Protein AF-A0A6P0DVK1-F1 (afdb_monomer_lite)

Structure (mmCIF, N/CA/C/O backbone):
data_AF-A0A6P0DVK1-F1
#
_entry.id   AF-A0A6P0DVK1-F1
#
loop_
_atom_site.group_PDB
_atom_site.id
_atom_site.type_symbol
_atom_site.label_atom_id
_atom_site.label_alt_id
_atom_site.label_comp_id
_atom_site.label_asym_id
_atom_site.label_entity_id
_atom_site.label_seq_id
_atom_site.pdbx_PDB_ins_code
_atom_site.Cartn_x
_atom_site.Cartn_y
_atom_site.Cartn_z
_atom_site.occupancy
_atom_site.B_iso_or_equiv
_atom_site.auth_seq_id
_atom_site.auth_comp_id
_atom_site.auth_asym_id
_atom_site.auth_atom_id
_atom_site.pdbx_PDB_model_num
ATOM 1 N N . LEU A 1 1 ? 10.095 -14.470 -19.493 1.00 83.69 1 LEU A N 1
ATOM 2 C CA . LEU A 1 1 ? 9.008 -13.520 -19.824 1.00 83.69 1 LEU A CA 1
ATOM 3 C C . LEU A 1 1 ? 9.182 -13.123 -21.287 1.00 83.69 1 LEU A C 1
ATOM 5 O O . LEU A 1 1 ? 10.316 -12.876 -21.665 1.00 83.69 1 LEU A O 1
ATOM 9 N N . SER A 1 2 ? 8.125 -13.131 -22.103 1.00 90.69 2 SER A N 1
ATOM 10 C CA . SER A 1 2 ? 8.198 -12.771 -23.530 1.00 90.69 2 SER A CA 1
ATOM 11 C C . SER A 1 2 ? 7.321 -11.548 -23.787 1.00 90.69 2 SER A C 1
ATOM 13 O O . SER A 1 2 ? 6.107 -11.631 -23.624 1.00 90.69 2 SER A O 1
ATOM 15 N N . LEU A 1 3 ? 7.939 -10.412 -24.133 1.00 94.19 3 LEU A N 1
ATOM 16 C CA . LEU A 1 3 ? 7.265 -9.125 -24.358 1.00 94.19 3 LEU A CA 1
ATOM 17 C C . LEU A 1 3 ? 7.732 -8.489 -25.683 1.00 94.19 3 LEU A C 1
ATOM 19 O O . LEU A 1 3 ? 8.358 -7.424 -25.660 1.00 94.19 3 LEU A O 1
ATOM 23 N N . PRO A 1 4 ? 7.479 -9.129 -26.841 1.00 93.31 4 PRO A N 1
ATOM 24 C CA . PRO A 1 4 ? 7.993 -8.664 -28.133 1.00 93.31 4 PRO A CA 1
ATOM 25 C C . PRO A 1 4 ? 7.518 -7.243 -28.459 1.00 93.31 4 PRO A C 1
ATOM 27 O O . PRO A 1 4 ? 8.336 -6.378 -28.754 1.00 93.31 4 PRO A O 1
ATOM 30 N N . ASN A 1 5 ? 6.230 -6.961 -28.253 1.00 95.56 5 ASN A N 1
ATOM 31 C CA . ASN A 1 5 ? 5.653 -5.644 -28.530 1.00 95.56 5 ASN A CA 1
ATOM 32 C C . ASN A 1 5 ? 6.275 -4.540 -27.658 1.00 95.56 5 ASN A C 1
ATOM 34 O O . ASN A 1 5 ? 6.641 -3.484 -28.159 1.00 95.56 5 ASN A O 1
ATOM 38 N N . MET A 1 6 ? 6.451 -4.769 -26.349 1.00 96.19 6 MET A N 1
ATOM 39 C CA . MET A 1 6 ? 7.087 -3.765 -25.479 1.00 96.19 6 MET A CA 1
ATOM 40 C C . MET A 1 6 ? 8.577 -3.601 -25.788 1.00 96.19 6 MET A C 1
ATOM 42 O O . MET A 1 6 ? 9.118 -2.505 -25.648 1.00 96.19 6 MET A O 1
ATOM 46 N N . SER A 1 7 ? 9.244 -4.678 -26.213 1.00 95.88 7 SER A N 1
ATOM 47 C CA . SER A 1 7 ? 10.640 -4.627 -26.644 1.00 95.88 7 SER A CA 1
ATOM 48 C C . SER A 1 7 ? 10.777 -3.718 -27.860 1.00 95.88 7 SER A C 1
ATOM 50 O O . SER A 1 7 ? 11.560 -2.777 -27.801 1.00 95.88 7 SER A O 1
ATOM 52 N N . GLU A 1 8 ? 9.941 -3.910 -28.884 1.00 96.69 8 GLU A N 1
ATOM 53 C CA . GLU A 1 8 ? 9.853 -3.046 -30.071 1.00 96.69 8 GLU A CA 1
ATOM 54 C C . GLU A 1 8 ? 9.462 -1.590 -29.750 1.00 96.69 8 GLU A C 1
ATOM 56 O O . GLU A 1 8 ? 9.813 -0.677 -30.495 1.00 96.69 8 GLU A O 1
ATOM 61 N N . LEU A 1 9 ? 8.798 -1.333 -28.619 1.00 97.44 9 LEU A N 1
ATOM 62 C CA . LEU A 1 9 ? 8.545 0.025 -28.117 1.00 97.44 9 LEU A CA 1
ATOM 63 C C . LEU A 1 9 ? 9.715 0.623 -27.312 1.00 97.44 9 LEU A C 1
ATOM 65 O O . LEU A 1 9 ? 9.695 1.813 -27.013 1.00 97.44 9 LEU A O 1
ATOM 69 N N . GLY A 1 10 ? 10.748 -0.163 -26.994 1.00 96.81 10 GLY A N 1
ATOM 70 C CA . GLY A 1 10 ? 11.983 0.306 -26.357 1.00 96.81 10 GLY A CA 1
ATOM 71 C C . GLY A 1 10 ? 12.250 -0.233 -24.948 1.00 96.81 10 GLY A C 1
ATOM 72 O O . GLY A 1 10 ? 13.260 0.143 -24.354 1.00 96.81 10 GLY A O 1
ATOM 73 N N . LEU A 1 11 ? 11.424 -1.140 -24.405 1.00 96.38 11 LEU A N 1
ATOM 74 C CA . LEU A 1 11 ? 11.557 -1.658 -23.029 1.00 96.38 11 LEU A CA 1
ATOM 75 C C . LEU A 1 11 ? 12.968 -2.183 -22.706 1.00 96.38 11 LEU A C 1
ATOM 77 O O . LEU A 1 11 ? 13.509 -1.914 -21.634 1.00 96.38 11 LEU A O 1
ATOM 81 N N . MET A 1 12 ? 13.592 -2.893 -23.649 1.00 96.06 12 MET A N 1
ATOM 82 C CA . MET A 1 12 ? 14.945 -3.438 -23.478 1.00 96.06 12 MET A CA 1
ATOM 83 C C . MET A 1 12 ? 16.001 -2.336 -23.318 1.00 96.06 12 MET A C 1
ATOM 85 O O . MET A 1 12 ? 16.935 -2.475 -22.526 1.00 96.06 12 MET A O 1
ATOM 89 N N . HIS A 1 13 ? 15.835 -1.221 -24.032 1.00 96.25 13 HIS A N 1
ATOM 90 C CA . HIS A 1 13 ? 16.718 -0.061 -23.938 1.00 96.25 13 HIS A CA 1
ATOM 91 C C . HIS A 1 13 ? 16.473 0.736 -22.652 1.00 96.25 13 HIS A C 1
ATOM 93 O O . HIS A 1 13 ? 17.447 1.152 -22.026 1.00 96.25 13 HIS A O 1
ATOM 99 N N . ILE A 1 14 ? 15.214 0.870 -22.209 1.00 96.75 14 ILE A N 1
ATOM 100 C CA . ILE A 1 14 ? 14.864 1.448 -20.897 1.00 96.75 14 ILE A CA 1
ATOM 101 C C . ILE A 1 14 ? 15.568 0.669 -19.784 1.00 96.75 14 ILE A C 1
ATOM 103 O O . ILE A 1 14 ? 16.284 1.254 -18.974 1.00 96.75 14 ILE A O 1
ATOM 107 N N . ALA A 1 15 ? 15.435 -0.660 -19.786 1.00 95.50 15 ALA A N 1
ATOM 108 C CA . ALA A 1 15 ? 16.049 -1.522 -18.781 1.00 95.50 15 ALA A CA 1
ATOM 109 C C . ALA A 1 15 ? 17.582 -1.416 -18.775 1.00 95.50 15 ALA A C 1
ATOM 111 O O . ALA A 1 15 ? 18.189 -1.342 -17.704 1.00 95.50 15 ALA A O 1
ATOM 112 N N . ARG A 1 16 ? 18.217 -1.345 -19.953 1.00 95.62 16 ARG A N 1
ATOM 113 C CA . ARG A 1 16 ? 19.663 -1.099 -20.057 1.00 95.62 16 ARG A CA 1
ATOM 114 C C . ARG A 1 16 ? 20.058 0.274 -19.527 1.00 95.62 16 ARG A C 1
ATOM 116 O O . ARG A 1 16 ? 21.071 0.362 -18.844 1.00 95.62 16 ARG A O 1
ATOM 123 N N . SER A 1 17 ? 19.289 1.318 -19.821 1.00 95.62 17 SER A N 1
ATOM 124 C CA . SER A 1 17 ? 19.560 2.665 -19.310 1.00 95.62 17 SER A CA 1
ATOM 125 C C . SER A 1 17 ? 19.447 2.725 -17.786 1.00 95.62 17 SER A C 1
ATOM 127 O O . SER A 1 17 ? 20.280 3.354 -17.146 1.00 95.62 17 SER A O 1
ATOM 129 N N . ALA A 1 18 ? 18.450 2.052 -17.207 1.00 95.50 18 ALA A N 1
ATOM 130 C CA . ALA A 1 18 ? 18.201 2.062 -15.767 1.00 95.50 18 ALA A CA 1
ATOM 131 C C . ALA A 1 18 ? 19.145 1.142 -14.968 1.00 95.50 18 ALA A C 1
ATOM 133 O O . ALA A 1 18 ? 19.482 1.449 -13.831 1.00 95.50 18 ALA A O 1
ATOM 134 N N . SER A 1 19 ? 19.570 0.006 -15.539 1.00 94.44 19 SER A N 1
ATOM 135 C CA . SER A 1 19 ? 20.317 -1.043 -14.813 1.00 94.44 19 SER A CA 1
ATOM 136 C C . SER A 1 19 ? 21.719 -1.345 -15.360 1.00 94.44 19 SER A C 1
ATOM 138 O O . SER A 1 19 ? 22.417 -2.209 -14.832 1.00 94.44 19 SER A O 1
ATOM 140 N N . GLY A 1 20 ? 22.129 -0.690 -16.448 1.00 95.38 20 GLY A N 1
ATOM 141 C CA . GLY A 1 20 ? 23.418 -0.896 -17.120 1.00 95.38 20 GLY A CA 1
ATOM 142 C C . GLY A 1 20 ? 23.495 -2.130 -18.028 1.00 95.38 20 GLY A C 1
ATOM 143 O O . GLY A 1 20 ? 24.477 -2.294 -18.753 1.00 95.38 20 GLY A O 1
ATOM 144 N N . ARG A 1 21 ? 22.475 -2.996 -18.043 1.00 94.75 21 ARG A N 1
ATOM 145 C CA . ARG A 1 21 ? 22.481 -4.261 -18.798 1.00 94.75 21 ARG A CA 1
ATOM 146 C C . ARG A 1 21 ? 21.150 -4.549 -19.479 1.00 94.75 21 ARG A C 1
ATOM 148 O O . ARG A 1 21 ? 20.094 -4.151 -18.999 1.00 94.75 21 ARG A O 1
ATOM 155 N N . PHE A 1 22 ? 21.197 -5.292 -20.579 1.00 94.75 22 PHE A N 1
ATOM 156 C CA . PHE A 1 22 ? 19.980 -5.847 -21.164 1.00 94.75 22 PHE A CA 1
ATOM 157 C C . PHE A 1 22 ? 19.439 -6.988 -20.284 1.00 94.75 22 PHE A C 1
ATOM 159 O O . PHE A 1 22 ? 20.234 -7.807 -19.808 1.00 94.75 22 PHE A O 1
ATOM 166 N N . PRO A 1 23 ? 18.115 -7.066 -20.059 1.00 91.75 23 PRO A N 1
ATOM 167 C CA . PRO A 1 23 ? 17.497 -8.192 -19.369 1.00 91.75 23 PRO A CA 1
ATOM 168 C C . PRO A 1 23 ? 17.842 -9.533 -20.027 1.00 91.75 23 PRO A C 1
ATOM 170 O O . PRO A 1 23 ? 17.718 -9.694 -21.240 1.00 91.75 23 PRO A O 1
ATOM 173 N N . ALA A 1 24 ? 18.250 -10.515 -19.223 1.00 90.31 24 ALA A N 1
ATOM 174 C CA . ALA A 1 24 ? 18.505 -11.861 -19.720 1.00 90.31 24 ALA A CA 1
ATOM 175 C C . ALA A 1 24 ? 17.202 -12.522 -20.200 1.00 90.31 24 ALA A C 1
ATOM 177 O O . ALA A 1 24 ? 16.148 -12.368 -19.582 1.00 90.31 24 ALA A O 1
ATOM 178 N N . GLY A 1 25 ? 17.278 -13.287 -21.290 1.00 87.81 25 GLY A N 1
ATOM 179 C CA . GLY A 1 25 ? 16.141 -14.061 -21.797 1.00 87.81 25 GLY A CA 1
ATOM 180 C C . GLY A 1 25 ? 15.069 -13.254 -22.537 1.00 87.81 25 GLY A C 1
ATOM 181 O O . GLY A 1 25 ? 14.036 -13.824 -22.879 1.00 87.81 25 GLY A O 1
ATOM 182 N N . MET A 1 26 ? 15.302 -11.967 -22.815 1.00 89.12 26 MET A N 1
ATOM 183 C CA . MET A 1 26 ? 14.521 -11.198 -23.785 1.00 89.12 26 MET A CA 1
ATOM 184 C C . MET A 1 26 ? 15.446 -10.745 -24.925 1.00 89.12 26 MET A C 1
ATOM 186 O O . MET A 1 26 ? 16.494 -10.161 -24.647 1.00 89.12 26 MET A O 1
ATOM 190 N N . PRO A 1 27 ? 15.127 -11.046 -26.197 1.00 88.81 27 PRO A N 1
ATOM 191 C CA . PRO A 1 27 ? 15.933 -10.581 -27.318 1.00 88.81 27 PRO A CA 1
ATOM 192 C C . PRO A 1 27 ? 15.835 -9.057 -27.443 1.00 88.81 27 PRO A C 1
ATOM 194 O O . PRO A 1 27 ? 14.781 -8.464 -27.213 1.00 88.81 27 PRO A O 1
ATOM 197 N N . VAL A 1 28 ? 16.943 -8.420 -27.817 1.00 92.00 28 VAL A N 1
ATOM 198 C CA . VAL A 1 28 ? 16.931 -7.004 -28.205 1.00 92.00 28 VAL A CA 1
ATOM 199 C C . VAL A 1 28 ? 16.217 -6.909 -29.558 1.00 92.00 28 VAL A C 1
ATOM 201 O O . VAL A 1 28 ? 16.548 -7.693 -30.449 1.00 92.00 28 VAL A O 1
ATOM 204 N N . PRO A 1 29 ? 15.233 -6.009 -29.725 1.00 93.62 29 PRO A N 1
ATOM 205 C CA . PRO A 1 29 ? 14.523 -5.880 -30.993 1.00 93.62 29 PRO A CA 1
ATOM 206 C C . PRO A 1 29 ? 15.472 -5.368 -32.085 1.00 93.62 29 PRO A C 1
ATOM 208 O O . PRO A 1 29 ? 16.352 -4.550 -31.817 1.00 93.62 29 PRO A O 1
ATOM 211 N N . GLU A 1 30 ? 15.268 -5.793 -33.331 1.00 94.56 30 GLU A N 1
ATOM 212 C CA . GLU A 1 30 ? 16.036 -5.265 -34.471 1.00 94.56 30 GLU A CA 1
ATOM 213 C C . GLU A 1 30 ? 15.726 -3.784 -34.732 1.00 94.56 30 GLU A C 1
ATOM 215 O O . GLU A 1 30 ? 16.584 -3.026 -35.187 1.00 94.56 30 GLU A O 1
ATOM 220 N N . LYS A 1 31 ? 14.493 -3.362 -34.425 1.00 95.88 31 LYS A N 1
ATOM 221 C CA . LYS A 1 31 ? 14.009 -1.997 -34.615 1.00 95.88 31 LYS A CA 1
ATOM 222 C C . LYS A 1 31 ? 13.176 -1.541 -33.422 1.00 95.88 31 LYS A C 1
ATOM 224 O O . LYS A 1 31 ? 12.360 -2.296 -32.903 1.00 95.88 31 LYS A O 1
ATOM 229 N N . VAL A 1 32 ? 13.364 -0.281 -33.030 1.00 97.19 32 VAL A N 1
ATOM 230 C CA . VAL A 1 32 ? 12.558 0.390 -32.005 1.00 97.19 32 VAL A CA 1
ATOM 231 C C . VAL A 1 32 ? 11.654 1.421 -32.673 1.00 97.19 32 VAL A C 1
ATOM 233 O O . VAL A 1 32 ? 12.125 2.243 -33.458 1.00 97.19 32 VAL A O 1
ATOM 236 N N . TYR A 1 33 ? 10.360 1.366 -32.371 1.00 96.56 33 TYR A N 1
ATOM 237 C CA . TYR A 1 33 ? 9.336 2.247 -32.942 1.00 96.56 33 TYR A CA 1
ATOM 238 C C . TYR A 1 33 ? 8.875 3.348 -31.976 1.00 96.56 33 TYR A C 1
ATOM 240 O O . TYR A 1 33 ? 8.237 4.304 -32.409 1.00 96.56 33 TYR A O 1
ATOM 248 N N . GLY A 1 34 ? 9.181 3.219 -30.681 1.00 95.19 34 GLY A N 1
ATOM 249 C CA . GLY A 1 34 ? 8.790 4.174 -29.642 1.00 95.19 34 GLY A CA 1
ATOM 250 C C . GLY A 1 34 ? 9.885 5.179 -29.275 1.00 95.19 34 GLY A C 1
ATOM 251 O O . GLY A 1 34 ? 11.074 4.937 -29.483 1.00 95.19 34 GLY A O 1
ATOM 252 N N . ILE A 1 35 ? 9.471 6.292 -28.663 1.00 97.06 35 ILE A N 1
ATOM 253 C CA . ILE A 1 35 ? 10.355 7.117 -27.829 1.00 97.06 35 ILE A CA 1
ATOM 254 C C . ILE A 1 35 ? 10.353 6.496 -26.435 1.00 97.06 35 ILE A C 1
ATOM 256 O O . ILE A 1 35 ? 9.297 6.143 -25.913 1.00 97.06 35 ILE A O 1
ATOM 260 N N . TYR A 1 36 ? 11.532 6.361 -25.840 1.00 96.31 36 TYR A N 1
ATOM 261 C CA . TYR A 1 36 ? 11.703 5.666 -24.575 1.00 96.31 36 TYR A CA 1
ATOM 262 C C . TYR A 1 36 ? 12.602 6.447 -23.617 1.00 96.31 36 TYR A C 1
ATOM 264 O O . TYR A 1 36 ? 13.489 7.192 -24.031 1.00 96.31 36 TYR A O 1
ATOM 272 N N . GLY A 1 37 ? 12.385 6.240 -22.321 1.00 95.62 37 GLY A N 1
ATOM 273 C CA . GLY A 1 37 ? 13.159 6.851 -21.249 1.00 95.62 37 GLY A CA 1
ATOM 274 C C . GLY A 1 37 ? 12.939 6.120 -19.929 1.00 95.62 37 GLY A C 1
ATOM 275 O O . GLY A 1 37 ? 12.009 5.324 -19.800 1.00 95.62 37 GLY A O 1
ATOM 276 N N . ALA A 1 38 ? 13.816 6.380 -18.964 1.00 95.38 38 ALA A N 1
ATOM 277 C CA . ALA A 1 38 ? 13.663 5.952 -17.580 1.00 95.38 38 ALA A CA 1
ATOM 278 C C . ALA A 1 38 ? 13.581 7.202 -16.698 1.00 95.38 38 ALA A C 1
ATOM 280 O O . ALA A 1 38 ? 14.304 8.168 -16.939 1.00 95.38 38 ALA A O 1
ATOM 281 N N . ALA A 1 39 ? 12.706 7.172 -15.699 1.00 93.75 39 ALA A N 1
ATOM 282 C CA . ALA A 1 39 ? 12.606 8.204 -14.676 1.00 93.75 39 ALA A CA 1
ATOM 283 C C . ALA A 1 39 ? 13.140 7.656 -13.348 1.00 93.75 39 ALA A C 1
ATOM 285 O O . ALA A 1 39 ? 13.042 6.456 -13.086 1.00 93.75 39 ALA A O 1
ATOM 286 N N . THR A 1 40 ? 13.693 8.547 -12.531 1.00 93.56 40 THR A N 1
ATOM 287 C CA . THR A 1 40 ? 14.089 8.258 -11.152 1.00 93.56 40 THR A CA 1
ATOM 288 C C . THR A 1 40 ? 13.165 9.049 -10.246 1.00 93.56 40 THR A C 1
ATOM 290 O O . THR A 1 40 ? 13.116 10.270 -10.370 1.00 93.56 40 THR A O 1
ATOM 293 N N . GLU A 1 41 ? 12.449 8.345 -9.375 1.00 94.94 41 GLU A N 1
ATOM 294 C CA . GLU A 1 41 ? 11.557 8.946 -8.384 1.00 94.94 41 GLU A CA 1
ATOM 295 C C . GLU A 1 41 ? 12.344 9.877 -7.448 1.00 94.94 41 GLU A C 1
ATOM 297 O O . GLU A 1 41 ? 13.448 9.533 -7.008 1.00 94.94 41 GLU A O 1
ATOM 302 N N . ILE A 1 42 ? 11.798 11.064 -7.174 1.00 95.75 42 ILE A N 1
ATOM 303 C CA . ILE A 1 42 ? 12.373 12.037 -6.228 1.00 95.75 42 ILE A CA 1
ATOM 304 C C . ILE A 1 42 ? 11.554 12.167 -4.938 1.00 95.75 42 ILE A C 1
ATOM 306 O O . ILE A 1 42 ? 12.032 12.756 -3.963 1.00 95.75 42 ILE A O 1
ATOM 310 N N . SER A 1 43 ? 10.329 11.644 -4.930 1.00 95.50 43 SER A N 1
ATOM 311 C CA . SER A 1 43 ? 9.493 11.498 -3.743 1.00 95.50 43 SER A CA 1
ATOM 312 C C . SER A 1 43 ? 10.186 10.621 -2.703 1.00 95.50 43 SER A C 1
ATOM 314 O O . SER A 1 43 ? 11.027 9.779 -3.017 1.00 95.50 43 SER A O 1
ATOM 316 N N . ARG A 1 44 ? 9.856 10.837 -1.427 1.00 91.81 44 ARG A N 1
ATOM 317 C CA . ARG A 1 44 ? 10.446 10.061 -0.324 1.00 91.81 44 ARG A CA 1
ATOM 318 C C . ARG A 1 44 ? 9.872 8.648 -0.226 1.00 91.81 44 ARG A C 1
ATOM 320 O O . ARG A 1 44 ? 10.586 7.725 0.161 1.00 91.81 44 ARG A O 1
ATOM 327 N N . GLY A 1 45 ? 8.588 8.503 -0.546 1.00 86.50 45 GLY A N 1
ATOM 328 C CA . GLY A 1 45 ? 7.870 7.233 -0.550 1.00 86.50 45 GLY A CA 1
ATOM 329 C C . GLY A 1 45 ? 8.011 6.480 -1.873 1.00 86.50 45 GLY A C 1
ATOM 330 O O . GLY A 1 45 ? 8.335 7.071 -2.893 1.00 86.50 45 GLY A O 1
ATOM 331 N N . LYS A 1 46 ? 7.728 5.173 -1.829 1.00 88.12 46 LYS A N 1
ATOM 332 C CA . LYS A 1 46 ? 7.626 4.268 -2.996 1.00 88.12 46 LYS A CA 1
ATOM 333 C C . LYS A 1 46 ? 6.222 3.667 -3.147 1.00 88.12 46 LYS A C 1
ATOM 335 O O . LYS A 1 46 ? 6.034 2.619 -3.766 1.00 88.12 46 LYS A O 1
ATOM 340 N N . ASP A 1 47 ? 5.266 4.242 -2.431 1.00 87.62 47 ASP A N 1
ATOM 341 C CA . ASP A 1 47 ? 3.873 3.822 -2.408 1.00 87.62 47 ASP A CA 1
ATOM 342 C C . ASP A 1 47 ? 3.106 4.327 -3.627 1.00 87.62 47 ASP A C 1
ATOM 344 O O . ASP A 1 47 ? 3.516 5.257 -4.325 1.00 87.62 47 ASP A O 1
ATOM 348 N N . THR A 1 48 ? 1.966 3.687 -3.878 1.00 89.06 48 THR A N 1
ATOM 349 C CA . THR A 1 48 ? 1.131 3.977 -5.043 1.00 89.06 48 THR A CA 1
ATOM 350 C C . THR A 1 48 ? 0.730 5.459 -5.120 1.00 89.06 48 THR A C 1
ATOM 352 O O . THR A 1 48 ? 0.913 6.036 -6.197 1.00 89.06 48 THR A O 1
ATOM 355 N N . PRO A 1 49 ? 0.226 6.108 -4.047 1.00 90.81 49 PRO A N 1
ATOM 356 C CA . PRO A 1 49 ? -0.069 7.540 -4.073 1.00 90.81 49 PRO A CA 1
ATOM 357 C C . PRO A 1 49 ? 1.135 8.414 -4.438 1.00 90.81 49 PRO A C 1
ATOM 359 O O . PRO A 1 49 ? 1.005 9.235 -5.345 1.00 90.81 49 PRO A O 1
ATOM 362 N N . SER A 1 50 ? 2.292 8.213 -3.793 1.00 92.56 50 SER A N 1
ATOM 363 C CA . SER A 1 50 ? 3.509 9.003 -4.041 1.00 92.56 50 SER A CA 1
ATOM 364 C C . SER A 1 50 ? 3.907 9.001 -5.516 1.00 92.56 50 SER A C 1
ATOM 366 O O . SER A 1 50 ? 4.025 10.068 -6.123 1.00 92.56 50 SER A O 1
ATOM 368 N N . GLY A 1 51 ? 4.005 7.816 -6.126 1.00 93.75 51 GLY A N 1
ATOM 369 C CA . GLY A 1 51 ? 4.390 7.696 -7.531 1.00 93.75 51 GLY A CA 1
ATOM 370 C C . GLY A 1 51 ? 3.378 8.339 -8.486 1.00 93.75 51 GLY A C 1
ATOM 371 O O . GLY A 1 51 ? 3.762 9.016 -9.439 1.00 93.75 51 GLY A O 1
ATOM 372 N N . HIS A 1 52 ? 2.072 8.192 -8.225 1.00 95.50 52 HIS A N 1
ATOM 373 C CA . HIS A 1 52 ? 1.034 8.815 -9.059 1.00 95.50 52 HIS A CA 1
ATOM 374 C C . HIS A 1 52 ? 1.035 10.342 -8.946 1.00 95.50 52 HIS A C 1
ATOM 376 O O . HIS A 1 52 ? 0.851 11.034 -9.948 1.00 95.50 52 HIS A O 1
ATOM 382 N N . TRP A 1 53 ? 1.250 10.867 -7.740 1.00 95.56 53 TRP A N 1
ATOM 383 C CA . TRP A 1 53 ? 1.359 12.302 -7.502 1.00 95.56 53 TRP A CA 1
ATOM 384 C C . TRP A 1 53 ? 2.596 12.873 -8.199 1.00 95.56 53 TRP A C 1
ATOM 386 O O . TRP A 1 53 ? 2.501 13.901 -8.868 1.00 95.56 53 TRP A O 1
ATOM 396 N N . GLU A 1 54 ? 3.737 12.190 -8.142 1.00 97.19 54 GLU A N 1
ATOM 397 C CA . GLU A 1 54 ? 4.943 12.638 -8.839 1.00 97.19 54 GLU A CA 1
ATOM 398 C C . GLU A 1 54 ? 4.785 12.621 -10.365 1.00 97.19 54 GLU A C 1
ATOM 400 O O . GLU A 1 54 ? 5.147 13.599 -11.022 1.00 97.19 54 GLU A O 1
ATOM 405 N N . ILE A 1 55 ? 4.167 11.576 -10.931 1.00 96.69 55 ILE A N 1
ATOM 406 C CA . ILE A 1 55 ? 3.826 11.518 -12.365 1.00 96.69 55 ILE A CA 1
ATOM 407 C C . ILE A 1 55 ? 2.954 12.714 -12.777 1.00 96.69 55 ILE A C 1
ATOM 409 O O . ILE A 1 55 ? 3.104 13.238 -13.882 1.00 96.69 55 ILE A O 1
ATOM 413 N N . ALA A 1 56 ? 2.067 13.170 -11.889 1.00 97.00 56 ALA A N 1
ATOM 414 C CA . ALA A 1 56 ? 1.211 14.334 -12.103 1.00 97.00 56 ALA A CA 1
ATOM 415 C C . ALA A 1 56 ? 1.902 15.688 -11.825 1.00 97.00 56 ALA A C 1
ATOM 417 O O . ALA A 1 56 ? 1.274 16.735 -11.983 1.00 97.00 56 ALA A O 1
ATOM 418 N N . GLY A 1 57 ? 3.183 15.695 -11.441 1.00 96.12 57 GLY A N 1
ATOM 419 C CA . GLY A 1 57 ? 3.961 16.910 -11.190 1.00 96.12 57 GLY A CA 1
ATOM 420 C C . GLY A 1 57 ? 3.931 17.410 -9.744 1.00 96.12 57 GLY A C 1
ATOM 421 O O . GLY A 1 57 ? 4.320 18.550 -9.491 1.00 96.12 57 GLY A O 1
ATOM 422 N N . THR A 1 58 ? 3.502 16.582 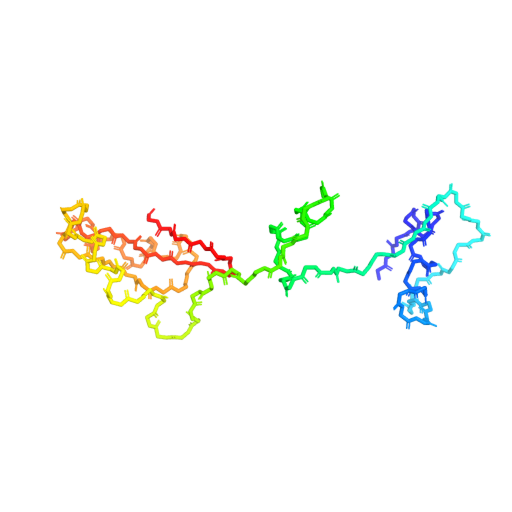-8.788 1.00 96.50 58 THR A N 1
ATOM 423 C CA . THR A 1 58 ? 3.472 16.908 -7.353 1.00 96.50 58 THR A CA 1
ATOM 424 C C . THR A 1 58 ? 4.307 15.911 -6.541 1.00 96.50 58 THR A C 1
ATOM 426 O O . THR A 1 58 ? 3.751 14.968 -5.982 1.00 96.50 58 THR A O 1
ATOM 429 N N . PRO A 1 59 ? 5.639 16.086 -6.455 1.00 95.06 59 PRO A N 1
ATOM 430 C CA . PRO A 1 59 ? 6.495 15.189 -5.684 1.00 95.06 59 PRO A CA 1
ATOM 431 C C . PRO A 1 59 ? 6.135 15.180 -4.195 1.00 95.06 59 PRO A C 1
ATOM 433 O O . PRO A 1 59 ? 5.965 16.237 -3.577 1.00 95.06 59 PRO A O 1
ATOM 436 N N . VAL A 1 60 ? 6.066 13.990 -3.606 1.00 94.94 60 VAL A N 1
ATOM 437 C CA . VAL A 1 60 ? 5.729 13.795 -2.195 1.00 94.94 60 VAL A CA 1
ATOM 438 C C . VAL A 1 60 ? 7.006 13.847 -1.358 1.00 94.94 60 VAL A C 1
ATOM 440 O O . VAL A 1 60 ? 7.816 12.921 -1.331 1.00 94.94 60 VAL A O 1
ATOM 443 N N . SER A 1 61 ? 7.204 14.974 -0.673 1.00 93.88 61 SER A N 1
ATOM 444 C CA . SER A 1 61 ? 8.400 15.264 0.134 1.00 93.88 61 SER A CA 1
ATOM 445 C C . SER A 1 61 ? 8.241 14.947 1.627 1.00 93.88 61 SER A C 1
ATOM 447 O O . SER A 1 61 ? 9.096 15.323 2.433 1.00 93.88 61 SER A O 1
ATOM 449 N N . PHE A 1 62 ? 7.167 14.252 1.996 1.00 91.25 62 PHE A N 1
ATOM 450 C CA . PHE A 1 62 ? 6.856 13.808 3.353 1.00 91.25 62 PHE A CA 1
ATOM 451 C C . PHE A 1 62 ? 6.626 12.294 3.379 1.00 91.25 62 PHE A C 1
ATOM 453 O O . PHE A 1 62 ? 6.392 11.682 2.341 1.00 91.25 62 PHE A O 1
ATOM 460 N N . ASP A 1 63 ? 6.697 11.699 4.567 1.00 85.12 63 ASP A N 1
ATOM 461 C CA . ASP A 1 63 ? 6.418 10.278 4.757 1.00 85.12 63 ASP A CA 1
ATOM 462 C C . ASP A 1 63 ? 4.942 10.087 5.117 1.00 85.12 63 ASP A C 1
ATOM 464 O O . ASP A 1 63 ? 4.396 10.820 5.948 1.00 85.12 63 ASP A O 1
ATOM 468 N N . TRP A 1 64 ? 4.287 9.105 4.499 1.00 85.19 64 TRP A N 1
ATOM 469 C CA . TRP A 1 64 ? 2.951 8.688 4.921 1.00 85.19 64 TRP A CA 1
ATOM 470 C C . TRP A 1 64 ? 3.004 8.011 6.294 1.00 85.19 64 TRP A C 1
ATOM 472 O O . TRP A 1 64 ? 4.010 7.409 6.676 1.00 85.19 64 TRP A O 1
ATOM 482 N N . GLY A 1 65 ? 1.897 8.083 7.030 1.00 84.00 65 GLY A N 1
ATOM 483 C CA . GLY A 1 65 ? 1.738 7.323 8.264 1.00 84.00 65 GLY A CA 1
ATOM 484 C C . GLY A 1 65 ? 1.446 5.859 7.950 1.00 84.00 65 GLY A C 1
ATOM 485 O O . GLY A 1 65 ? 0.347 5.538 7.518 1.00 84.00 65 GLY A O 1
ATOM 486 N N . TYR A 1 66 ? 2.405 4.967 8.187 1.00 83.62 66 TYR A N 1
ATOM 487 C CA . TYR A 1 66 ? 2.177 3.523 8.108 1.00 83.62 66 TYR A CA 1
ATOM 488 C C . TYR A 1 66 ? 1.949 2.936 9.494 1.00 83.62 66 TYR A C 1
ATOM 490 O O . TYR A 1 66 ? 2.539 3.381 10.479 1.00 83.62 66 TYR A O 1
ATOM 498 N N . PHE A 1 67 ? 1.127 1.896 9.551 1.00 90.88 67 PHE A N 1
ATOM 499 C CA . PHE A 1 67 ? 0.846 1.172 10.782 1.00 90.88 67 PHE A CA 1
ATOM 500 C C . PHE A 1 67 ? 1.758 -0.058 10.903 1.00 90.88 67 PHE A C 1
ATOM 502 O O . PHE A 1 67 ? 1.976 -0.748 9.899 1.00 90.88 67 PHE A O 1
ATOM 509 N N . PRO A 1 68 ? 2.300 -0.359 12.098 1.00 89.88 68 PRO A N 1
ATOM 510 C CA . PRO A 1 68 ? 3.184 -1.500 12.308 1.00 89.88 68 PRO A CA 1
ATOM 511 C C . PRO A 1 68 ? 2.490 -2.818 11.946 1.00 89.88 68 PRO A C 1
ATOM 513 O O . PRO A 1 68 ? 1.293 -2.991 12.161 1.00 89.88 68 PRO A O 1
ATOM 516 N N . THR A 1 69 ? 3.254 -3.756 11.385 1.00 86.69 69 THR A N 1
ATOM 517 C CA . THR A 1 69 ? 2.750 -5.092 11.020 1.00 86.69 69 THR A CA 1
ATOM 518 C C . THR A 1 69 ? 2.630 -6.031 12.215 1.00 86.69 69 THR A C 1
ATOM 520 O O . THR A 1 69 ? 1.919 -7.028 12.137 1.00 86.69 69 THR A O 1
ATOM 523 N N . GLU A 1 70 ? 3.333 -5.730 13.307 1.00 87.69 70 GLU A N 1
ATOM 524 C CA . GLU A 1 70 ? 3.317 -6.498 14.548 1.00 87.69 70 GLU A CA 1
ATOM 525 C C . GLU A 1 70 ? 2.805 -5.635 15.702 1.00 87.69 70 GLU A C 1
ATOM 527 O O . GLU A 1 70 ? 3.127 -4.451 15.794 1.00 87.69 70 GLU A O 1
ATOM 532 N N . GLY A 1 71 ? 2.044 -6.254 16.605 1.00 90.44 71 GLY A N 1
ATOM 533 C CA . GLY A 1 71 ? 1.390 -5.554 17.706 1.00 90.44 71 GLY A CA 1
ATOM 534 C C . GLY A 1 71 ? 0.150 -4.780 17.261 1.00 90.44 71 GLY A C 1
ATOM 535 O O . GLY A 1 71 ? -0.465 -5.090 16.240 1.00 90.44 71 GLY A O 1
ATOM 536 N N . ASP A 1 72 ? -0.224 -3.796 18.072 1.00 94.75 72 ASP A N 1
ATOM 537 C CA . ASP A 1 72 ? -1.358 -2.919 17.805 1.00 94.75 72 ASP A CA 1
ATOM 538 C C . ASP A 1 72 ? -1.043 -1.984 16.631 1.00 94.75 72 ASP A C 1
ATOM 540 O O . ASP A 1 72 ? -0.088 -1.205 16.680 1.00 94.75 72 ASP A O 1
ATOM 544 N N . ALA A 1 73 ? -1.856 -2.058 15.574 1.00 96.06 73 ALA A N 1
ATOM 545 C CA . ALA A 1 73 ? -1.675 -1.243 14.374 1.00 96.06 73 ALA A CA 1
ATOM 546 C C . ALA A 1 73 ? -1.889 0.250 14.661 1.00 96.06 73 ALA A C 1
ATOM 548 O O . ALA A 1 73 ? -1.186 1.102 14.127 1.00 96.06 73 ALA A O 1
ATOM 549 N N . PHE A 1 74 ? -2.859 0.579 15.504 1.00 95.81 74 PHE A N 1
ATOM 550 C CA . PHE A 1 74 ? -3.265 1.943 15.788 1.00 95.81 74 PHE A CA 1
ATOM 551 C C . PHE A 1 74 ? -2.842 2.363 17.198 1.00 9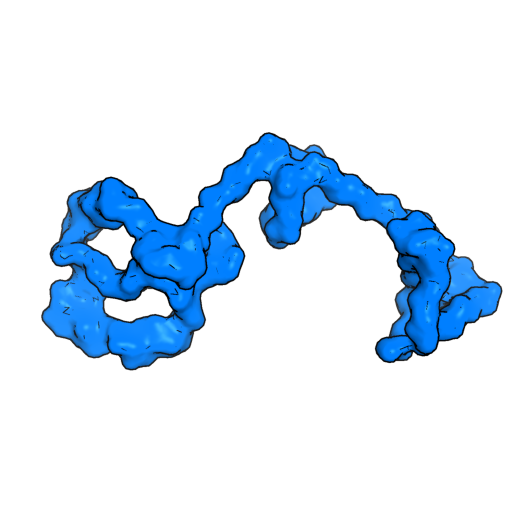5.81 74 PHE A C 1
ATOM 553 O O . PHE A 1 74 ? -3.052 1.600 18.148 1.00 95.81 74 PHE A O 1
ATOM 560 N N . PRO A 1 75 ? -2.303 3.585 17.363 1.00 94.69 75 PRO A N 1
ATOM 561 C CA . PRO A 1 75 ? -1.938 4.103 18.675 1.00 94.69 75 PRO A CA 1
ATOM 562 C C . PRO A 1 75 ? -3.143 4.161 19.634 1.00 94.69 75 PRO A C 1
ATOM 564 O O . PRO A 1 75 ? -4.240 4.541 19.202 1.00 94.69 75 PRO A O 1
ATOM 567 N N . PRO A 1 76 ? -2.972 3.838 20.932 1.00 95.94 76 PRO A N 1
ATOM 568 C CA . PRO A 1 76 ? -4.060 3.863 21.910 1.00 95.94 76 PRO A CA 1
ATOM 569 C C . PRO A 1 76 ? -4.800 5.203 21.967 1.00 95.94 76 PRO A C 1
ATOM 571 O O . PRO A 1 76 ? -6.026 5.224 21.999 1.00 95.94 76 PRO A O 1
ATOM 574 N N . GLU A 1 77 ? -4.082 6.325 21.883 1.00 97.25 77 GLU A N 1
ATOM 575 C CA . GLU A 1 77 ? -4.661 7.670 21.921 1.00 97.25 77 GLU A CA 1
ATOM 576 C C . GLU A 1 77 ? -5.578 7.963 20.723 1.00 97.25 77 GLU A C 1
ATOM 578 O O . GLU A 1 77 ? -6.578 8.682 20.849 1.00 97.25 77 GLU A O 1
ATOM 583 N N . PHE A 1 78 ? -5.267 7.378 19.561 1.00 96.12 78 PHE A N 1
ATOM 584 C CA . PHE A 1 78 ? -6.107 7.475 18.373 1.00 96.12 78 PHE A CA 1
ATOM 585 C C . PHE A 1 78 ? -7.388 6.661 18.564 1.00 96.12 78 PHE A C 1
ATOM 587 O O . PHE A 1 78 ? -8.477 7.168 18.298 1.00 96.12 78 PHE A O 1
ATOM 594 N N . ILE A 1 79 ? -7.279 5.439 19.093 1.00 97.62 79 ILE A N 1
ATOM 595 C CA . ILE A 1 79 ? -8.433 4.574 19.366 1.00 97.62 79 ILE A CA 1
ATOM 596 C C . ILE A 1 79 ? -9.347 5.159 20.442 1.00 97.62 79 ILE A C 1
ATOM 598 O O . ILE A 1 79 ? -10.565 5.169 20.267 1.00 97.62 79 ILE A O 1
ATOM 602 N N . GLU A 1 80 ? -8.788 5.688 21.528 1.00 97.75 80 GLU A N 1
ATOM 603 C CA . GLU A 1 80 ? -9.551 6.360 22.582 1.00 97.75 80 GLU A CA 1
ATOM 604 C C . GLU A 1 80 ? -10.319 7.565 22.035 1.00 97.75 80 GLU A C 1
ATOM 606 O O . GLU A 1 80 ? -11.509 7.729 22.316 1.00 97.75 80 GLU A O 1
ATOM 611 N N . THR A 1 81 ? -9.658 8.387 21.212 1.00 98.25 81 THR A N 1
ATOM 612 C CA . THR A 1 81 ? -10.297 9.533 20.558 1.00 98.25 81 THR A CA 1
ATOM 613 C C . THR A 1 81 ? -11.406 9.070 19.621 1.00 98.25 81 THR A C 1
ATOM 615 O O . THR A 1 81 ? -12.524 9.559 19.735 1.00 98.25 81 THR A O 1
ATOM 618 N N . LEU A 1 82 ? -11.145 8.084 18.760 1.00 97.81 82 LEU A N 1
ATOM 619 C CA . LEU A 1 82 ? -12.148 7.519 17.858 1.00 97.81 82 LEU A CA 1
ATOM 620 C C . LEU A 1 82 ? -13.381 7.030 18.624 1.00 97.81 82 LEU A C 1
ATOM 622 O O . LEU A 1 82 ? -14.501 7.366 18.251 1.00 97.81 82 LEU A O 1
ATOM 626 N N . CYS A 1 83 ? -13.184 6.263 19.698 1.00 98.19 83 CYS A N 1
ATOM 627 C CA . CYS A 1 83 ? -14.292 5.691 20.459 1.00 98.19 83 CYS A CA 1
ATOM 628 C C . CYS A 1 83 ? -15.132 6.766 21.149 1.00 98.19 83 CYS A C 1
ATOM 630 O O . CYS A 1 83 ? -16.356 6.664 21.165 1.00 98.19 83 CYS A O 1
ATOM 632 N N . ARG A 1 84 ? -14.479 7.809 21.676 1.00 98.38 84 ARG A N 1
ATOM 633 C CA . ARG A 1 84 ? -15.155 8.956 22.286 1.00 98.38 84 ARG A CA 1
ATOM 634 C C . ARG A 1 84 ? -15.959 9.758 21.263 1.00 98.38 84 ARG A C 1
ATOM 636 O O . ARG A 1 84 ? -17.115 10.060 21.527 1.00 98.38 84 ARG A O 1
ATOM 643 N N . GLU A 1 85 ? -15.361 10.115 20.126 1.00 98.38 85 GLU A N 1
ATOM 644 C CA . GLU A 1 85 ? -16.024 10.966 19.125 1.00 98.38 85 GLU A CA 1
ATOM 645 C C . GLU A 1 85 ? -17.127 10.219 18.357 1.00 98.38 85 GLU A C 1
ATOM 647 O O . GLU A 1 85 ? -18.118 10.827 17.958 1.00 98.38 85 GLU A O 1
ATOM 652 N N . ALA A 1 86 ? -16.974 8.906 18.152 1.00 97.44 86 ALA A N 1
ATOM 653 C CA . ALA A 1 86 ? -17.962 8.072 17.467 1.00 97.44 86 ALA A CA 1
ATOM 654 C C . ALA A 1 86 ? -19.019 7.454 18.403 1.00 97.44 86 ALA A C 1
ATOM 656 O O . ALA A 1 86 ? -19.912 6.769 17.910 1.00 97.44 86 ALA A O 1
ATOM 657 N N . ASP A 1 87 ? -18.913 7.671 19.720 1.00 97.94 87 ASP A N 1
ATOM 658 C CA . ASP A 1 87 ? -19.780 7.084 20.756 1.00 97.94 87 ASP A CA 1
ATOM 659 C C . ASP A 1 87 ? -19.912 5.551 20.634 1.00 97.94 87 ASP A C 1
ATOM 661 O O . ASP A 1 87 ? -21.004 4.981 20.599 1.00 97.94 87 ASP A O 1
ATOM 665 N N . VAL A 1 88 ? -18.767 4.862 20.528 1.00 98.00 88 VAL A N 1
ATOM 666 C CA . VAL A 1 88 ? -18.702 3.393 20.430 1.00 98.00 88 VAL A CA 1
ATOM 667 C C . VAL A 1 88 ? -18.003 2.775 21.645 1.00 98.00 88 VAL A C 1
ATOM 669 O O . VAL A 1 88 ? -17.063 3.359 22.188 1.00 98.00 88 VAL A O 1
ATOM 672 N N . PRO A 1 89 ? -18.386 1.554 22.069 1.00 97.06 89 PRO A N 1
ATOM 673 C CA . PRO A 1 89 ? -17.886 0.937 23.305 1.00 97.06 89 PRO A CA 1
ATOM 674 C C . PRO A 1 89 ? -16.434 0.416 23.226 1.00 97.06 89 PRO A C 1
ATOM 676 O O . PRO A 1 89 ? -15.993 -0.346 24.091 1.00 97.06 89 PRO A O 1
ATOM 679 N N . GLY A 1 90 ? -15.698 0.757 22.169 1.00 97.94 90 GLY A N 1
ATOM 680 C CA . GLY A 1 90 ? -14.373 0.236 21.833 1.00 97.94 90 GLY A CA 1
ATOM 681 C C . GLY A 1 90 ? -14.314 -0.277 20.395 1.00 97.94 90 GLY A C 1
ATOM 682 O O . GLY A 1 90 ? -15.315 -0.257 19.686 1.00 97.94 90 GLY A O 1
ATOM 683 N N . ILE A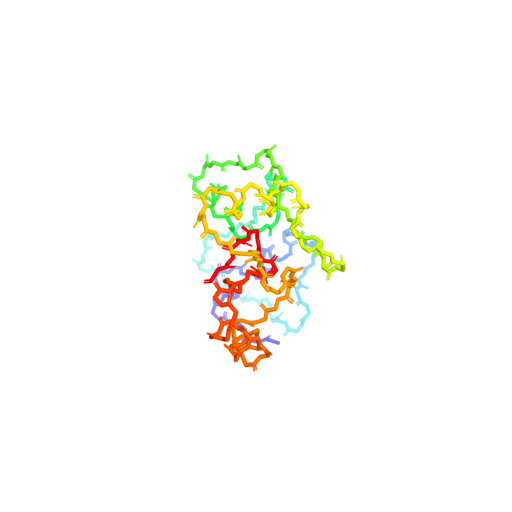 1 91 ? -13.159 -0.808 19.994 1.00 98.44 91 ILE A N 1
ATOM 684 C CA . ILE A 1 91 ? -12.968 -1.455 18.687 1.00 98.44 91 ILE A CA 1
ATOM 685 C C . ILE A 1 91 ? -12.643 -2.945 18.837 1.00 98.44 91 ILE A C 1
ATOM 687 O O . ILE A 1 91 ? -12.236 -3.410 19.906 1.00 98.44 91 ILE A O 1
ATOM 691 N N . LEU A 1 92 ? -12.806 -3.684 17.746 1.00 98.44 92 LEU A N 1
ATOM 692 C CA . LEU A 1 92 ? -12.243 -5.015 17.527 1.00 98.44 92 LEU A CA 1
ATOM 693 C C . LEU A 1 92 ? -11.172 -4.930 16.432 1.00 98.44 92 LEU A C 1
ATOM 695 O O . LEU A 1 92 ? -11.222 -4.041 15.585 1.00 98.44 92 LEU A O 1
ATOM 699 N N . GLY A 1 93 ? -10.227 -5.870 16.411 1.00 96.81 93 GLY A N 1
ATOM 700 C CA . GLY A 1 93 ? -9.183 -5.925 15.384 1.00 96.81 93 GLY A CA 1
ATOM 701 C C . GLY A 1 93 ? -7.894 -5.247 15.834 1.00 96.81 93 GLY A C 1
ATOM 702 O O . GLY A 1 93 ? -7.116 -5.874 16.540 1.00 96.81 93 GLY A O 1
ATOM 703 N N . ASN A 1 94 ? -7.663 -4.010 15.394 1.00 97.44 94 ASN A N 1
ATOM 704 C CA . ASN A 1 94 ? -6.421 -3.255 15.597 1.00 97.44 94 ASN A CA 1
ATOM 705 C C . ASN A 1 94 ? -5.166 -3.930 15.008 1.00 97.44 94 ASN A C 1
ATOM 707 O O . ASN A 1 94 ? -4.111 -3.991 15.633 1.00 97.44 94 ASN A O 1
ATOM 711 N N . CYS A 1 95 ? -5.287 -4.486 13.803 1.00 96.44 95 CYS A N 1
ATOM 712 C CA . CYS A 1 95 ? -4.209 -5.230 13.151 1.00 96.44 95 CYS A CA 1
ATOM 713 C C . CYS A 1 95 ? -4.285 -5.123 11.622 1.00 96.44 95 CYS A C 1
ATOM 715 O O . CYS A 1 95 ? -5.262 -4.616 11.063 1.00 96.44 95 CYS A O 1
ATOM 717 N N . HIS A 1 96 ? -3.255 -5.634 10.948 1.00 97.19 96 HIS A N 1
ATOM 718 C CA . HIS A 1 96 ? -3.279 -5.888 9.507 1.00 97.19 96 HIS A CA 1
ATOM 719 C C . HIS A 1 96 ? -4.128 -7.121 9.205 1.00 97.19 96 HIS A C 1
ATOM 721 O O . HIS A 1 96 ? -3.925 -8.172 9.816 1.00 97.19 96 HIS A O 1
ATOM 727 N N . ALA A 1 97 ? -5.060 -7.014 8.258 1.00 96.19 97 ALA A N 1
ATOM 728 C CA . ALA A 1 97 ? -5.870 -8.152 7.831 1.00 96.19 97 ALA A CA 1
ATOM 729 C C . ALA A 1 97 ? -6.495 -7.942 6.447 1.00 96.19 97 ALA A C 1
ATOM 731 O O . ALA A 1 97 ? -6.712 -6.819 5.994 1.00 96.19 97 ALA A O 1
ATOM 732 N N . SER A 1 98 ? -6.865 -9.044 5.794 1.00 96.88 98 SER A N 1
ATOM 733 C CA . SER A 1 98 ? -7.817 -8.991 4.681 1.00 96.88 98 SER A CA 1
ATOM 734 C C . SER A 1 98 ? -9.220 -8.683 5.204 1.00 96.88 98 SER A C 1
ATOM 736 O O . SER A 1 98 ? -9.640 -9.243 6.217 1.00 96.88 98 SER A O 1
ATOM 738 N N . GLY A 1 99 ? -9.995 -7.881 4.467 1.00 97.00 99 GLY A N 1
ATOM 739 C CA . GLY A 1 99 ? -11.387 -7.586 4.826 1.00 97.00 99 GLY A CA 1
ATOM 740 C C . GLY A 1 99 ? -12.260 -8.839 4.946 1.00 97.00 99 GLY A C 1
ATOM 741 O O . GLY A 1 99 ? -13.075 -8.957 5.854 1.00 97.00 99 GLY A O 1
ATOM 742 N N . THR A 1 100 ? -12.041 -9.830 4.080 1.00 97.94 100 THR A N 1
ATOM 743 C CA . THR A 1 100 ? -12.761 -11.114 4.169 1.00 97.94 100 THR A CA 1
ATOM 744 C C . THR A 1 100 ? -12.392 -11.912 5.421 1.00 97.94 100 THR A C 1
ATOM 746 O O . THR A 1 100 ? -13.264 -12.496 6.059 1.00 97.94 100 THR A O 1
ATOM 749 N N . GLU A 1 101 ? -11.115 -11.906 5.801 1.00 97.94 101 GLU A N 1
ATOM 750 C CA . GLU A 1 101 ? -10.610 -12.628 6.969 1.00 97.94 101 GLU A CA 1
ATOM 751 C C . GLU A 1 101 ? -11.101 -11.989 8.271 1.00 97.94 101 GLU A C 1
ATOM 753 O O . GLU A 1 101 ? -11.613 -12.682 9.148 1.00 97.94 101 GLU A O 1
ATOM 758 N N . ILE A 1 102 ? -10.970 -10.665 8.398 1.00 98.19 102 ILE A N 1
ATOM 759 C CA . ILE A 1 102 ? -11.280 -9.961 9.645 1.00 98.19 102 ILE A CA 1
ATOM 760 C C . ILE A 1 102 ? -12.776 -10.000 9.963 1.00 98.19 102 ILE A C 1
ATOM 762 O O . ILE A 1 102 ? -13.148 -10.179 11.122 1.00 98.19 102 ILE A O 1
ATOM 766 N N . ILE A 1 103 ? -13.632 -9.925 8.937 1.00 98.38 103 ILE A N 1
ATOM 767 C CA . ILE A 1 103 ? -15.083 -10.073 9.084 1.00 98.38 103 ILE A CA 1
ATOM 768 C C . ILE A 1 103 ? -15.426 -11.503 9.499 1.00 98.38 103 ILE A C 1
ATOM 770 O O . ILE A 1 103 ? -16.203 -11.689 10.432 1.00 98.38 103 ILE A O 1
ATOM 774 N N . ALA A 1 104 ? -14.829 -12.515 8.862 1.00 98.50 104 ALA A N 1
ATOM 775 C CA . ALA A 1 104 ? -15.055 -13.908 9.246 1.00 98.50 104 ALA A CA 1
ATOM 776 C C . ALA A 1 104 ? -14.615 -14.186 10.695 1.00 98.50 104 ALA A C 1
ATOM 778 O O . AL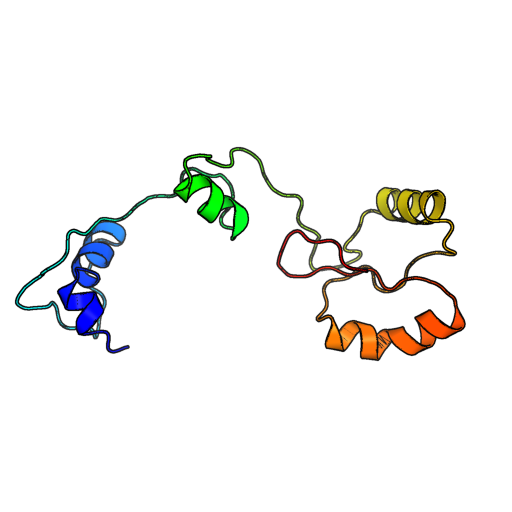A A 1 104 ? -15.260 -14.960 11.396 1.00 98.50 104 ALA A O 1
ATOM 779 N N . ARG A 1 105 ? -13.537 -13.538 11.153 1.00 98.38 105 ARG A N 1
ATOM 780 C CA . ARG A 1 105 ? -12.977 -13.716 12.498 1.00 98.38 105 ARG A CA 1
ATOM 781 C C . ARG A 1 105 ? -13.745 -12.971 13.591 1.00 98.38 105 ARG A C 1
ATOM 783 O O . ARG A 1 105 ? -13.865 -13.499 14.690 1.00 98.38 105 ARG A O 1
ATOM 790 N N . LEU A 1 106 ? -14.203 -11.746 13.325 1.00 98.69 106 LEU A N 1
ATOM 791 C CA . LEU A 1 106 ? -14.703 -10.820 14.356 1.00 98.69 106 LEU A CA 1
ATOM 792 C C . LEU A 1 106 ? -16.158 -10.378 14.144 1.00 98.69 106 LEU A C 1
ATOM 794 O O . LEU A 1 106 ? -16.693 -9.638 14.967 1.00 98.69 106 LEU A O 1
ATOM 798 N N . GLY A 1 107 ? -16.815 -10.828 13.073 1.00 98.56 107 GLY A N 1
ATOM 799 C CA . GLY A 1 107 ? -18.177 -10.419 12.720 1.00 98.56 107 GLY A CA 1
ATOM 800 C C . GLY A 1 107 ? -19.220 -10.754 13.787 1.00 98.56 107 GLY A C 1
ATOM 801 O O . GLY A 1 107 ? -20.053 -9.913 14.117 1.00 98.56 107 GLY A O 1
ATOM 802 N N . GLU A 1 108 ? -19.159 -11.948 14.381 1.00 98.62 108 GLU A N 1
ATOM 803 C CA . GLU A 1 108 ? -20.084 -12.332 15.459 1.00 98.62 108 GLU A CA 1
ATOM 804 C C . GLU A 1 108 ? -19.877 -11.483 16.722 1.00 98.62 108 GLU A C 1
ATOM 806 O O . GLU A 1 108 ? -20.844 -11.036 17.344 1.00 98.62 108 GLU A O 1
ATOM 811 N N . ASP A 1 109 ? -18.621 -11.197 17.076 1.00 98.56 109 ASP A N 1
ATOM 812 C CA . ASP A 1 109 ? -18.290 -10.337 18.213 1.00 98.56 109 ASP A CA 1
ATOM 813 C C . ASP A 1 109 ? -18.725 -8.894 17.980 1.00 98.56 109 ASP A C 1
ATOM 815 O O . ASP A 1 109 ? -19.247 -8.259 18.899 1.00 98.56 109 ASP A O 1
ATOM 819 N N . HIS A 1 110 ? -18.579 -8.390 16.756 1.00 98.44 110 HIS A N 1
ATOM 820 C CA . HIS A 1 110 ? -19.103 -7.091 16.355 1.00 98.44 110 HIS A CA 1
ATOM 821 C C . HIS A 1 110 ? -20.618 -7.017 16.577 1.00 98.44 110 HIS A C 1
ATOM 823 O O . HIS A 1 110 ? -21.085 -6.126 17.285 1.00 98.44 110 HIS A O 1
ATOM 829 N N . ILE A 1 111 ? -21.376 -7.992 16.060 1.00 98.38 111 ILE A N 1
ATOM 830 C CA . ILE A 1 111 ? -22.840 -8.049 16.217 1.00 98.38 111 ILE A CA 1
ATOM 831 C C . ILE A 1 111 ? -23.233 -8.102 17.698 1.00 98.38 111 ILE A C 1
ATOM 833 O O . ILE A 1 111 ? -24.170 -7.427 18.121 1.00 98.38 111 ILE A O 1
ATOM 837 N N . ARG A 1 112 ? -22.517 -8.894 18.503 1.00 98.44 112 ARG A N 1
ATOM 838 C CA . ARG A 1 112 ? -22.824 -9.090 19.925 1.00 98.44 112 ARG A CA 1
ATOM 839 C C . ARG A 1 112 ? -22.48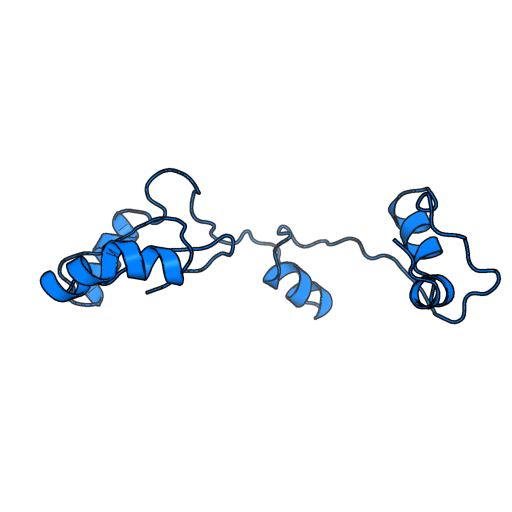4 -7.879 20.794 1.00 98.44 112 ARG A C 1
ATOM 841 O O . ARG A 1 112 ? -23.185 -7.623 21.769 1.00 98.44 112 ARG A O 1
ATOM 848 N N . THR A 1 113 ? -21.383 -7.192 20.501 1.00 98.25 113 THR A N 1
ATOM 849 C CA . THR A 1 113 ? -20.833 -6.138 21.372 1.00 98.25 113 THR A CA 1
ATOM 850 C C . THR A 1 113 ? -21.126 -4.723 20.888 1.00 98.25 113 THR A C 1
ATOM 852 O O . THR A 1 113 ? -20.988 -3.785 21.670 1.00 98.25 113 THR A O 1
ATOM 855 N N . GLY A 1 114 ? -21.482 -4.553 19.613 1.00 97.31 114 GLY A N 1
ATOM 856 C CA . GLY A 1 114 ? -21.608 -3.247 18.966 1.00 97.31 114 GLY A CA 1
ATOM 857 C C . GLY A 1 114 ? -20.269 -2.547 18.699 1.00 97.31 114 GLY A C 1
ATOM 858 O O . GLY A 1 114 ? -20.269 -1.414 18.228 1.00 97.31 114 GLY A O 1
ATOM 859 N N . LYS A 1 115 ? -19.123 -3.185 18.985 1.00 98.62 115 LYS A N 1
ATOM 860 C CA . LYS A 1 115 ? -17.794 -2.616 18.710 1.00 98.62 115 LYS A CA 1
ATOM 861 C C . LYS A 1 115 ? -17.474 -2.711 17.214 1.00 98.62 115 LYS A C 1
ATOM 863 O O . LYS A 1 115 ? -17.477 -3.832 16.702 1.00 98.62 115 LYS A O 1
ATOM 868 N N . PRO A 1 116 ? -17.184 -1.611 16.494 1.00 98.31 116 PRO A N 1
ATOM 869 C CA . PRO A 1 116 ? -16.740 -1.679 15.100 1.00 98.31 116 PRO A CA 1
ATOM 870 C C . PRO A 1 116 ? -15.443 -2.488 14.939 1.00 98.31 116 PRO A C 1
ATOM 872 O O . PRO A 1 116 ? -14.614 -2.548 15.850 1.00 98.31 116 PRO A O 1
ATOM 875 N N . ILE A 1 117 ? -15.270 -3.110 13.770 1.00 98.56 117 ILE A N 1
ATOM 876 C CA . ILE A 1 117 ? -14.056 -3.851 13.411 1.00 98.56 117 ILE A CA 1
ATOM 877 C C . ILE A 1 117 ? -13.110 -2.885 12.704 1.00 98.56 117 ILE A C 1
ATOM 879 O O . ILE A 1 117 ? -13.317 -2.562 11.545 1.00 98.56 117 ILE A O 1
ATOM 883 N N . CYS A 1 118 ? -12.051 -2.447 13.374 1.00 98.31 118 CYS A N 1
ATOM 884 C CA . CYS A 1 118 ? -11.077 -1.535 12.784 1.00 98.31 118 CYS A CA 1
ATOM 885 C C . CYS A 1 118 ? -9.787 -2.281 12.433 1.00 98.31 118 CYS A C 1
ATOM 887 O O . CYS A 1 118 ? -9.207 -2.965 13.280 1.00 98.31 118 CYS A O 1
ATOM 889 N N . TYR A 1 119 ? -9.322 -2.155 11.193 1.00 97.62 119 TYR A N 1
ATOM 890 C CA . TYR A 1 119 ? -8.131 -2.849 10.688 1.00 97.62 119 TYR A CA 1
ATOM 891 C C . TYR A 1 119 ? -7.440 -2.048 9.578 1.00 97.62 119 TYR A C 1
ATOM 893 O O . TYR A 1 119 ? -7.939 -1.015 9.128 1.00 97.62 119 TYR A O 1
ATOM 901 N N . THR A 1 120 ? -6.259 -2.499 9.162 1.00 96.56 120 THR A N 1
ATOM 902 C CA . THR A 1 120 ? -5.468 -1.874 8.092 1.00 96.56 120 THR A CA 1
ATOM 903 C C . THR A 1 120 ? -4.941 -2.916 7.099 1.00 96.56 120 THR A C 1
ATOM 905 O O . THR A 1 120 ? -5.162 -4.120 7.262 1.00 96.56 120 THR A O 1
ATOM 908 N N . SER A 1 121 ? -4.250 -2.446 6.063 1.00 92.00 121 SER A N 1
ATOM 909 C CA . SER A 1 121 ? -3.626 -3.253 5.017 1.00 92.00 121 SER A CA 1
ATOM 910 C C . SER A 1 121 ? -2.168 -2.827 4.809 1.00 92.00 121 SER A C 1
ATOM 912 O O . SER A 1 121 ? -1.628 -2.025 5.565 1.00 92.00 121 SER A O 1
ATOM 914 N N . SER A 1 122 ? -1.521 -3.334 3.756 1.00 87.12 122 SER A N 1
ATOM 915 C CA . SER A 1 122 ? -0.178 -2.886 3.374 1.00 87.12 122 SER A CA 1
ATOM 916 C C . SER A 1 122 ? -0.108 -1.401 3.000 1.00 87.12 122 SER A C 1
ATOM 918 O O . SER A 1 122 ? 0.972 -0.817 3.058 1.00 87.12 122 SER A O 1
ATOM 920 N N . ASP A 1 123 ? -1.235 -0.808 2.602 1.00 84.56 123 ASP A N 1
ATOM 921 C CA . ASP A 1 123 ? -1.335 0.616 2.299 1.00 84.56 123 ASP A CA 1
ATOM 922 C C . ASP A 1 123 ? -1.653 1.432 3.563 1.00 84.56 123 ASP A C 1
ATOM 924 O O . ASP A 1 123 ? -2.218 0.928 4.532 1.00 84.56 123 ASP A O 1
ATOM 928 N N . SER A 1 124 ? -1.327 2.727 3.538 1.00 87.06 124 SER A N 1
ATOM 929 C CA . SER A 1 124 ? -1.619 3.696 4.607 1.00 87.06 124 SER A CA 1
ATOM 930 C C . SER A 1 124 ? -3.129 3.987 4.708 1.00 87.06 124 SER A C 1
ATOM 932 O O . SER A 1 124 ? -3.599 5.060 4.319 1.00 87.06 124 SER A O 1
ATOM 934 N N . VAL A 1 125 ? -3.910 3.027 5.210 1.00 92.69 125 VAL A N 1
ATOM 935 C CA . VAL A 1 125 ? -5.377 3.107 5.298 1.00 92.69 125 VAL A CA 1
ATOM 936 C C . VAL A 1 125 ? -5.902 2.714 6.676 1.00 92.69 125 VAL A C 1
ATOM 938 O O . VAL A 1 125 ? -5.354 1.844 7.347 1.00 92.69 125 VAL A O 1
ATOM 941 N N . PHE A 1 126 ? -7.011 3.330 7.076 1.00 95.75 126 PHE A N 1
ATOM 942 C CA . PHE A 1 126 ? -7.808 2.941 8.236 1.00 95.75 126 PHE A CA 1
ATOM 943 C C . PHE A 1 126 ? -9.165 2.443 7.735 1.00 95.75 126 PHE A C 1
ATOM 945 O O . PHE A 1 126 ? -9.878 3.183 7.056 1.00 95.75 126 PHE A O 1
ATOM 952 N N . GLN A 1 127 ? -9.496 1.186 8.019 1.00 97.56 127 GLN A N 1
ATOM 953 C CA . GLN A 1 127 ? -10.711 0.528 7.541 1.00 97.56 127 GLN A CA 1
ATOM 954 C C . GLN A 1 127 ? -11.625 0.202 8.723 1.00 97.56 127 GLN A C 1
ATOM 956 O O . GLN A 1 127 ? -11.137 -0.177 9.789 1.00 97.56 127 GLN A O 1
ATOM 961 N N . VAL A 1 128 ? -12.935 0.344 8.511 1.00 96.88 128 VAL A N 1
ATOM 962 C CA . VAL A 1 128 ? -14.011 0.067 9.479 1.00 96.88 128 VAL A CA 1
ATOM 963 C C . VAL A 1 128 ? -15.04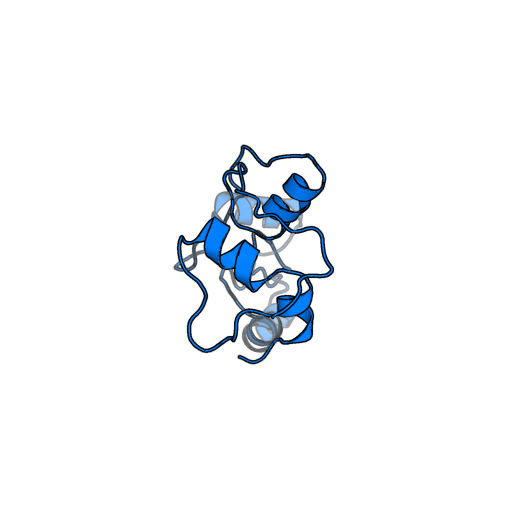1 -0.849 8.835 1.00 96.88 128 VAL A C 1
ATOM 965 O O . VAL A 1 128 ? -15.361 -0.592 7.651 1.00 96.88 128 VAL A O 1
#

pLDDT: mean 94.75, std 3.85, range [83.62, 98.69]

Radius of gyration: 22.71 Å; chains: 1; bounding box: 46×31×58 Å

Sequence (128 aa):
LSLPNMSELGLMHIARSASGRFPAGMPVPEKVYGIYGAATEISRGKDTPSGHWEIAGTPVSFDWGYFPTEGDAFPPEFIETLCREADVPGILGNCHASGTEIIARLGEDHIRTGKPICYTSSDSVFQV

InterPro domains:
  IPR010045 Phosphopentomutase [PTHR21110] (1-128)
  IPR017850 Alkaline-phosphatase-like, core domain superfamily [G3DSA:3.40.720.10] (1-127)
  IPR017850 Alkaline-phosphatase-like, core domain superfamily [SSF53649] (3-72)
  IPR024052 Phosphopentomutase DeoB cap domain superfamily [SSF143856] (67-128)

Organism: Rhizobium leguminosarum (NCBI:txid384)

Foldseek 3Di:
DEDLPVLLQPVQVQCCVVPVHGDPPYDRDPHHDHDDYYDDQPAPDPDPVQVVCVVVVHHHPDDFDFADQDDFRDDPVVQVVCCVVVVFPGAAARHEDDPVVQCVVCVVVCVVRVHYHWHDHPDRDIDD

Secondary structure (DSSP, 8-state):
---HHHHHTTHHHHHHHHHSSPPTTSPPPS---S--------SS--SHHHHHHHHTT----S---PPPSSS-SS-HHHHHHHHHHTT-S--EEEEE--HHHHHHHHHHHHHHH---EEEE-SSS--B-